Protein AF-A0A8T8TU01-F1 (afdb_monomer)

Radius of gyration: 38.7 Å; Cα contacts (8 Å, |Δi|>4): 73; chains: 1; bounding box: 80×34×112 Å

Solvent-accessible surface area (backbone atoms only — not comparable to full-atom values): 10410 Å² total; per-residue (Å²): 133,84,83,82,56,65,72,58,56,53,60,51,53,65,46,34,77,71,49,79,50,85,72,57,78,91,72,67,59,65,59,62,54,92,85,41,78,38,37,79,49,64,44,92,88,55,59,76,73,49,74,47,49,79,90,76,50,53,74,65,55,52,52,51,49,67,67,26,58,83,73,45,32,44,68,40,45,39,57,71,75,69,73,63,75,74,85,79,88,83,82,93,80,77,97,63,84,77,75,68,53,70,65,56,48,50,52,49,52,48,53,49,50,54,50,53,53,49,52,53,49,51,53,50,54,50,51,50,55,51,52,52,53,51,52,50,52,54,49,52,51,51,53,54,50,51,53,51,51,51,53,52,52,51,52,50,51,52,50,52,52,53,51,52,58,53,53,68,73,78,110

Secondary structure (DSSP, 8-state):
-PPPPHHHHHHHHHHHHHHSS---GGG--SS--TTSSEEEEE-TT-GGGGSS-GGGS-HHHHHHHHHHBTTTEEEEEHHHHTT------------S-----HHHHHHHHHHHHHHHHHHHHHHHHHHHHHHHHHHHHHHHHHHHHHHHHHHHHHHHHHHHHHHHHHHHH--

Mean predicted aligned error: 15.49 Å

pLDDT: mean 79.7, std 18.77, range [33.22, 98.31]

Sequence (171 aa):
MAPIRSSNVERGKWRKDRVGISIEPSQVRLITRTDDPYTWKVLSGKNHLFSKNISDHSIGAYKELCEGISVAFEAVPASIATGTGSIDQGILVSAEPTQVSFSARIDELHGENVNLKRELKQWRDQAAAESELRQQFEQELKELTIANQILHQDLQKSAMVADCFRSDIYN

Structure (mmCIF, N/CA/C/O backbone):
data_AF-A0A8T8TU01-F1
#
_entry.id   AF-A0A8T8TU01-F1
#
loop_
_atom_site.group_PDB
_atom_site.id
_atom_site.type_symbol
_atom_site.label_atom_id
_atom_site.label_alt_id
_atom_site.label_comp_id
_atom_site.label_asym_id
_atom_site.label_entity_id
_atom_site.label_seq_id
_atom_site.pdbx_PDB_ins_code
_atom_site.Cartn_x
_atom_site.Cartn_y
_atom_site.Cartn_z
_atom_site.occupancy
_atom_site.B_iso_or_equiv
_atom_site.auth_seq_id
_atom_site.auth_comp_id
_atom_site.auth_asym_id
_atom_site.auth_atom_id
_atom_site.pdbx_PDB_model_num
ATOM 1 N N . MET A 1 1 ? -37.325 15.976 41.505 1.00 39.72 1 MET A N 1
ATOM 2 C CA . MET A 1 1 ? -36.595 15.378 40.363 1.00 39.72 1 MET A CA 1
ATOM 3 C C . MET A 1 1 ? -35.412 16.278 40.047 1.00 39.72 1 MET A C 1
ATOM 5 O O . MET A 1 1 ? -35.627 17.464 39.842 1.00 39.72 1 MET A O 1
ATOM 9 N N . ALA A 1 2 ? -34.179 15.771 40.124 1.00 45.62 2 ALA A N 1
ATOM 10 C CA . ALA A 1 2 ? -32.984 16.578 39.862 1.00 45.62 2 ALA A CA 1
ATOM 11 C C . ALA A 1 2 ? -32.792 16.776 38.343 1.00 45.62 2 ALA A C 1
ATOM 13 O O . ALA A 1 2 ? -32.985 15.817 37.593 1.00 45.62 2 ALA A O 1
ATOM 14 N N . PRO A 1 3 ? -32.431 17.983 37.871 1.00 54.47 3 PRO A N 1
ATOM 15 C CA . PRO A 1 3 ? -32.262 18.249 36.447 1.00 54.47 3 PRO A CA 1
ATOM 16 C C . PRO A 1 3 ? -31.027 17.522 35.897 1.00 54.47 3 PRO A C 1
ATOM 18 O O . PRO A 1 3 ? -29.939 17.562 36.479 1.00 54.47 3 PRO A O 1
ATOM 21 N N . ILE A 1 4 ? -31.201 16.847 34.761 1.00 58.50 4 ILE A N 1
ATOM 22 C CA . ILE A 1 4 ? -30.132 16.131 34.061 1.00 58.50 4 ILE A CA 1
ATOM 23 C C . ILE A 1 4 ? -29.175 17.166 33.459 1.00 58.50 4 ILE A C 1
ATOM 25 O O . ILE A 1 4 ? -29.581 18.024 32.679 1.00 58.50 4 ILE A O 1
ATOM 29 N N . ARG A 1 5 ? -27.890 17.089 33.822 1.00 67.75 5 ARG A N 1
ATOM 30 C CA . ARG A 1 5 ? -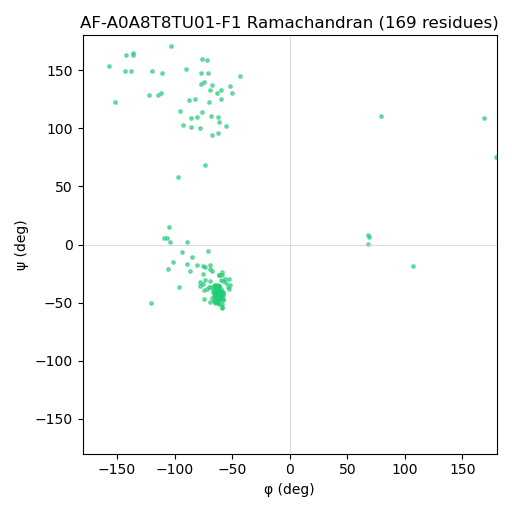26.844 17.970 33.282 1.00 67.75 5 ARG A CA 1
ATOM 31 C C . ARG A 1 5 ? -26.686 17.740 31.775 1.00 67.75 5 ARG A C 1
ATOM 33 O O . ARG A 1 5 ? -26.484 16.605 31.349 1.00 67.75 5 ARG A O 1
ATOM 40 N N . SER A 1 6 ? -26.682 18.811 30.989 1.00 64.00 6 SER A N 1
ATOM 41 C CA . SER A 1 6 ? -26.522 18.814 29.523 1.00 64.00 6 SER A CA 1
ATOM 42 C C . SER A 1 6 ? -25.295 18.028 29.031 1.00 64.00 6 SER A C 1
ATOM 44 O O . SER A 1 6 ? -25.392 17.289 28.057 1.00 64.00 6 SER A O 1
ATOM 46 N N . SER A 1 7 ? -24.185 18.044 29.781 1.00 59.78 7 S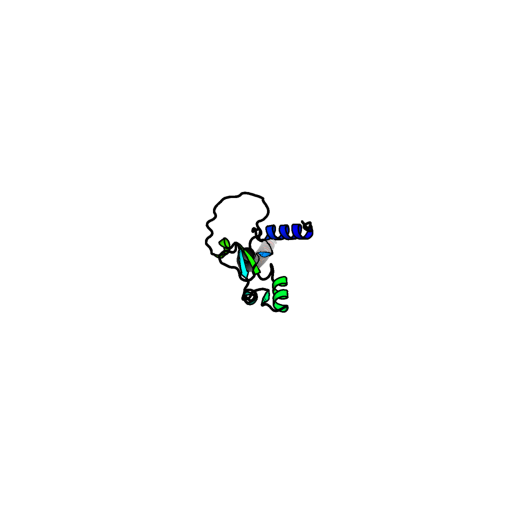ER A N 1
ATOM 47 C CA . SER A 1 7 ? -22.989 17.221 29.505 1.00 59.78 7 SER A CA 1
ATOM 48 C C . SER A 1 7 ? -23.262 15.707 29.458 1.00 59.78 7 SER A C 1
ATOM 50 O O . SER A 1 7 ? -22.588 14.977 28.730 1.00 59.78 7 SER A O 1
ATOM 52 N N . ASN A 1 8 ? -24.234 15.205 30.228 1.00 60.78 8 ASN A N 1
ATOM 53 C CA . ASN A 1 8 ? -24.588 13.782 30.229 1.00 60.78 8 ASN A CA 1
ATOM 54 C C . ASN A 1 8 ? -25.430 13.412 29.003 1.00 60.78 8 ASN A C 1
ATOM 56 O O . ASN A 1 8 ? -25.288 12.307 28.484 1.00 60.78 8 ASN A O 1
ATOM 60 N N . VAL A 1 9 ? -26.257 14.346 28.523 1.00 61.31 9 VAL A N 1
ATOM 61 C CA . VAL A 1 9 ? -27.061 14.188 27.302 1.00 61.31 9 VAL A CA 1
ATOM 62 C C . VAL A 1 9 ? -26.149 14.146 26.080 1.00 61.31 9 VAL A C 1
ATOM 64 O O . VAL A 1 9 ? -26.255 13.236 25.261 1.00 61.31 9 VAL A O 1
ATOM 67 N N . GLU A 1 10 ? -25.183 15.064 26.008 1.00 59.41 10 GLU A N 1
ATOM 68 C CA . GLU A 1 10 ? -24.168 15.061 24.955 1.00 59.41 10 GLU A CA 1
ATOM 69 C C . GLU A 1 10 ? -23.381 13.751 24.971 1.00 59.41 10 GLU A C 1
ATOM 71 O O . GLU A 1 10 ? -23.349 13.052 23.962 1.00 59.41 10 GLU A O 1
ATOM 76 N N . ARG A 1 11 ? -22.848 13.330 26.130 1.00 58.06 11 ARG A N 1
ATOM 77 C CA . ARG A 1 11 ? -22.122 12.051 26.261 1.00 58.06 11 ARG A CA 1
ATOM 78 C C . ARG A 1 11 ? -22.941 10.816 25.885 1.00 58.06 11 ARG A C 1
ATOM 80 O O . ARG A 1 11 ? -22.331 9.791 25.594 1.00 58.06 11 ARG A O 1
ATOM 87 N N . GLY A 1 12 ? -24.270 10.866 25.949 1.00 55.16 12 GLY A N 1
ATOM 88 C CA . GLY A 1 12 ? -25.142 9.799 25.453 1.00 55.16 12 GLY A CA 1
ATOM 89 C C . GLY A 1 12 ? -25.217 9.782 23.925 1.00 55.16 12 GLY A C 1
ATOM 90 O O . GLY A 1 12 ? -25.152 8.714 23.320 1.00 55.16 12 GLY A O 1
ATOM 91 N N . LYS A 1 13 ? -25.262 10.964 23.299 1.00 56.16 13 LYS A N 1
ATOM 92 C CA . LYS A 1 13 ? -25.320 11.129 21.840 1.00 56.16 13 LYS A CA 1
ATOM 93 C C . LYS A 1 13 ? -24.057 10.597 21.146 1.00 56.16 13 LYS A C 1
ATOM 95 O O . LYS A 1 13 ? -24.174 9.735 20.286 1.00 56.16 13 LYS A O 1
ATOM 100 N N . TRP A 1 14 ? -22.862 10.964 21.627 1.00 51.44 14 TRP A N 1
ATOM 101 C CA . TRP A 1 14 ? -21.578 10.480 21.073 1.00 51.44 14 TRP A CA 1
ATOM 102 C C . TRP A 1 14 ? -21.414 8.948 21.097 1.00 51.44 14 TRP A C 1
ATOM 104 O O . TRP A 1 14 ? -20.661 8.395 20.299 1.00 51.44 14 TRP A O 1
ATOM 114 N N . ARG A 1 15 ? -22.081 8.246 22.026 1.00 53.66 15 ARG A N 1
ATOM 115 C CA . ARG A 1 15 ? -22.007 6.775 22.128 1.00 53.66 15 ARG A CA 1
ATOM 116 C C . ARG A 1 15 ? -22.873 6.084 21.082 1.00 53.66 15 ARG A C 1
ATOM 118 O O . ARG A 1 15 ? -22.475 5.042 20.567 1.00 53.66 15 ARG A O 1
ATOM 125 N N . LYS A 1 16 ? -24.033 6.671 20.772 1.00 52.19 16 LYS A N 1
ATOM 126 C CA . LYS A 1 16 ? -24.989 6.134 19.799 1.00 52.19 16 LYS A CA 1
ATOM 127 C C . LYS A 1 16 ? -24.390 6.108 18.392 1.00 52.19 16 LYS A C 1
ATOM 129 O O . LYS A 1 16 ? -24.548 5.115 17.689 1.00 52.19 16 LYS A O 1
ATOM 134 N N . ASP A 1 17 ? -23.628 7.142 18.049 1.00 53.81 17 ASP A N 1
ATOM 135 C CA . ASP A 1 17 ? -23.081 7.327 16.702 1.00 53.81 17 ASP A CA 1
ATOM 136 C C . ASP A 1 17 ? -21.893 6.391 16.387 1.00 53.81 17 ASP A C 1
ATOM 138 O O . ASP A 1 17 ? -21.594 6.163 15.221 1.00 53.81 17 ASP A O 1
ATOM 142 N N . ARG A 1 18 ? -21.230 5.799 17.397 1.00 53.16 18 ARG A N 1
ATOM 143 C CA . ARG A 1 18 ? -20.060 4.913 17.188 1.00 53.16 18 ARG A CA 1
ATOM 144 C C . ARG A 1 18 ? -20.362 3.416 17.165 1.00 53.16 18 ARG A C 1
ATOM 146 O O . ARG A 1 18 ? -19.698 2.688 16.443 1.00 53.16 18 ARG A O 1
ATOM 153 N N . VAL A 1 19 ? -21.302 2.942 17.984 1.00 55.91 19 VAL A N 1
ATOM 154 C CA . VAL A 1 19 ? -21.576 1.493 18.133 1.00 55.91 19 VAL A CA 1
ATOM 155 C C . VAL A 1 19 ? -22.820 1.071 17.341 1.00 55.91 19 VAL A C 1
ATOM 157 O O . VAL A 1 19 ? -23.064 -0.117 17.149 1.00 55.91 19 VAL A O 1
ATOM 160 N N . GLY A 1 20 ? -23.646 2.029 16.901 1.00 62.53 20 GLY A N 1
ATOM 161 C CA . GLY A 1 20 ? -24.951 1.752 16.289 1.00 62.53 20 GLY A CA 1
ATOM 162 C C . GLY A 1 20 ? -25.982 1.178 17.272 1.00 62.53 20 GLY A C 1
ATOM 163 O O . GLY A 1 20 ? -27.122 0.924 16.896 1.00 62.53 20 GLY A O 1
ATOM 164 N N . ILE A 1 21 ? -25.606 1.004 18.546 1.00 66.81 21 ILE A N 1
ATOM 165 C CA . ILE A 1 21 ? -26.447 0.483 19.625 1.00 66.81 21 ILE A CA 1
ATOM 166 C C . ILE A 1 21 ? -26.492 1.522 20.743 1.00 66.81 21 ILE A C 1
ATOM 168 O O . ILE A 1 21 ? -25.465 2.004 21.223 1.00 66.81 21 ILE A O 1
ATOM 172 N N . SER A 1 22 ? -27.703 1.862 21.181 1.00 70.94 22 SER A N 1
ATOM 173 C CA . SER A 1 22 ? -27.917 2.741 22.329 1.00 70.94 22 SER A CA 1
ATOM 174 C C . SER A 1 22 ? -27.882 1.922 23.619 1.00 70.94 22 SER A C 1
ATOM 176 O O . SER A 1 22 ? -28.872 1.282 23.964 1.00 70.94 22 SER A O 1
ATOM 178 N N . ILE A 1 23 ? -26.756 1.953 24.333 1.00 74.00 23 ILE A N 1
ATOM 179 C CA . ILE A 1 23 ? -26.576 1.249 25.612 1.00 74.00 23 ILE A CA 1
ATOM 180 C C . ILE A 1 23 ? -26.460 2.282 26.732 1.00 74.00 23 ILE A C 1
ATOM 182 O O . ILE A 1 23 ? -25.679 3.236 26.643 1.00 74.00 23 ILE A O 1
ATOM 186 N N . GLU A 1 24 ? -27.236 2.101 27.799 1.00 79.31 24 GLU A N 1
ATOM 187 C CA . GLU A 1 24 ? -27.115 2.932 28.993 1.00 79.31 24 GLU A CA 1
ATOM 188 C C . GLU A 1 24 ? -25.766 2.651 29.683 1.00 79.31 24 GLU A C 1
ATOM 190 O O . GLU A 1 24 ? -25.395 1.486 29.824 1.00 79.31 24 GLU A O 1
ATOM 195 N N . PRO A 1 25 ? -25.019 3.665 30.163 1.00 79.25 25 PRO A N 1
ATOM 196 C CA . PRO A 1 25 ? -23.726 3.442 30.814 1.00 79.25 25 PRO A CA 1
ATOM 197 C C . PRO A 1 25 ? -23.751 2.429 31.969 1.00 79.25 25 PRO A C 1
ATOM 199 O O . PRO A 1 25 ? -22.751 1.757 32.194 1.00 79.25 25 PRO A O 1
ATOM 202 N N . SER A 1 26 ? -24.877 2.306 32.679 1.00 80.56 26 SER A N 1
ATOM 203 C CA . SER A 1 26 ? -25.079 1.336 33.766 1.00 80.56 26 SER A CA 1
ATOM 204 C C . SER A 1 26 ? -25.153 -0.120 33.286 1.00 80.56 26 SER A C 1
ATOM 206 O O . SER A 1 26 ? -24.899 -1.035 34.065 1.00 80.56 26 SER A O 1
ATOM 208 N N . GLN A 1 27 ? -25.468 -0.334 32.007 1.00 82.62 27 GLN A N 1
ATOM 209 C CA . GLN A 1 27 ? -25.567 -1.646 31.367 1.00 82.62 27 GLN A CA 1
ATOM 210 C C . GLN A 1 27 ? -24.259 -2.062 30.680 1.00 82.62 27 GLN A C 1
ATOM 212 O O . GLN A 1 27 ? -24.147 -3.187 30.205 1.00 82.62 27 GLN A O 1
ATOM 217 N N . VAL A 1 28 ? -23.254 -1.179 30.626 1.00 84.19 28 VAL A N 1
ATOM 218 C CA . VAL A 1 28 ? -21.951 -1.508 30.039 1.00 84.19 28 VAL A CA 1
ATOM 219 C C . VAL A 1 28 ? -21.158 -2.372 31.017 1.00 84.19 28 VAL A C 1
ATOM 221 O O . VAL A 1 28 ? -20.748 -1.925 32.088 1.00 84.19 28 VAL A O 1
ATOM 224 N N . ARG A 1 29 ? -20.910 -3.617 30.620 1.00 87.81 29 ARG A N 1
ATOM 225 C CA . ARG A 1 29 ? -20.100 -4.602 31.334 1.00 87.81 29 ARG A CA 1
ATOM 226 C C . ARG A 1 29 ? -18.805 -4.877 30.580 1.00 87.81 29 ARG A C 1
ATOM 228 O O . ARG A 1 29 ? -18.754 -4.850 29.350 1.00 87.81 29 ARG A O 1
ATOM 235 N N . LEU A 1 30 ? -17.749 -5.160 31.335 1.00 87.75 30 LEU A N 1
ATOM 236 C CA . LEU A 1 30 ? -16.482 -5.621 30.769 1.00 87.75 30 LEU A CA 1
ATOM 237 C C . LEU A 1 30 ? -16.601 -7.083 30.329 1.00 87.75 30 LEU A C 1
ATOM 239 O O . LEU A 1 30 ? -16.274 -7.423 29.202 1.00 87.75 30 LEU A O 1
ATOM 243 N N . ILE A 1 31 ? -17.161 -7.924 31.199 1.00 89.44 31 ILE A N 1
ATOM 244 C CA . ILE A 1 31 ? -17.530 -9.299 30.869 1.00 89.44 31 ILE A CA 1
ATOM 245 C C . ILE A 1 31 ? -18.985 -9.281 30.409 1.00 89.44 31 ILE A C 1
ATOM 247 O O . ILE A 1 31 ? -19.897 -9.147 31.231 1.00 89.44 31 ILE A O 1
ATOM 251 N N . THR A 1 32 ? -19.184 -9.370 29.098 1.00 87.69 32 THR A N 1
ATOM 252 C CA . THR A 1 32 ? -20.515 -9.430 28.493 1.00 87.69 32 THR A CA 1
ATOM 253 C C . THR A 1 32 ? -21.114 -10.822 28.640 1.00 87.69 32 THR A C 1
ATOM 255 O O . THR A 1 32 ? -20.417 -11.840 28.668 1.00 87.69 32 THR A O 1
ATOM 258 N N . ARG A 1 33 ? -22.431 -10.860 28.765 1.00 86.12 33 ARG A N 1
ATOM 259 C CA . ARG A 1 33 ? -23.248 -12.065 28.822 1.00 86.12 33 ARG A CA 1
ATOM 260 C C . ARG A 1 33 ? -23.944 -12.285 27.482 1.00 86.12 33 ARG A C 1
ATOM 262 O O . ARG A 1 33 ? -23.932 -11.428 26.606 1.00 86.12 33 ARG A O 1
ATOM 269 N N . THR A 1 34 ? -24.566 -13.447 27.320 1.00 79.19 34 THR A N 1
ATOM 270 C CA . THR A 1 34 ? -25.306 -13.802 26.099 1.00 79.19 34 THR A CA 1
ATOM 271 C C . THR A 1 34 ? -26.567 -12.963 25.884 1.00 79.19 34 THR A C 1
ATOM 273 O O . THR A 1 34 ? -27.048 -12.881 24.761 1.00 79.19 34 THR A O 1
ATOM 276 N N . ASP A 1 35 ? -27.117 -12.379 26.951 1.00 83.69 35 ASP A N 1
ATOM 277 C CA . ASP A 1 35 ? -28.272 -11.474 26.938 1.00 83.69 35 ASP A CA 1
ATOM 278 C C . ASP A 1 35 ? -27.898 -10.011 26.656 1.00 83.69 35 ASP A C 1
ATOM 280 O O . ASP A 1 35 ? -28.783 -9.196 26.391 1.00 83.69 35 ASP A O 1
ATOM 284 N N . ASP A 1 36 ? -26.606 -9.666 26.678 1.00 85.25 36 ASP A N 1
ATOM 285 C CA . ASP A 1 36 ? -26.168 -8.304 26.393 1.00 85.25 36 ASP A CA 1
ATOM 286 C C . ASP A 1 36 ? -26.273 -8.007 24.880 1.00 85.25 36 ASP A C 1
ATOM 288 O O . ASP A 1 36 ? -25.910 -8.837 24.041 1.00 85.25 36 ASP A O 1
ATOM 292 N N . PRO A 1 37 ? -26.715 -6.797 24.483 1.00 83.94 37 PRO A N 1
ATOM 293 C CA . PRO A 1 37 ? -26.922 -6.446 23.073 1.00 83.94 37 PRO A CA 1
ATOM 294 C C . PRO A 1 37 ? -25.612 -6.284 22.281 1.00 83.94 37 PRO A C 1
ATOM 296 O O . PRO A 1 37 ? -25.628 -6.067 21.066 1.00 83.94 37 PRO A O 1
ATOM 299 N N . TYR A 1 38 ? -24.467 -6.366 22.955 1.00 86.69 38 TYR A N 1
ATOM 300 C CA . TYR A 1 38 ? -23.144 -6.175 22.384 1.00 86.69 38 TYR A CA 1
ATOM 301 C C . TYR A 1 38 ? -22.141 -7.152 22.999 1.00 86.69 38 TYR A C 1
ATOM 303 O O . TYR A 1 38 ? -22.349 -7.706 24.075 1.00 86.69 38 TYR A O 1
ATOM 311 N N . THR A 1 39 ? -21.012 -7.312 22.324 1.00 88.38 39 THR A N 1
ATOM 312 C CA . THR A 1 39 ? -19.839 -8.007 22.847 1.00 88.38 39 THR A CA 1
ATOM 313 C C . THR A 1 39 ? -18.574 -7.219 22.528 1.00 88.38 39 THR A C 1
ATOM 315 O O . THR A 1 39 ? -18.578 -6.323 21.679 1.00 88.38 39 THR A O 1
ATOM 318 N N . TRP A 1 40 ? -17.482 -7.531 23.217 1.00 87.75 40 TRP A N 1
ATOM 319 C CA . TRP A 1 40 ? -16.192 -6.899 22.972 1.00 87.75 40 TRP A CA 1
ATOM 320 C C . TRP A 1 40 ? -15.428 -7.641 21.888 1.00 87.75 40 TRP A C 1
ATOM 322 O O . TRP A 1 40 ? -15.141 -8.832 22.004 1.00 87.75 40 TRP A O 1
ATOM 332 N N . LYS A 1 41 ? -15.034 -6.909 20.852 1.00 86.25 41 LYS A N 1
ATOM 333 C CA . LYS A 1 41 ? -14.031 -7.358 19.898 1.00 86.25 41 LYS A CA 1
ATOM 334 C C . LYS A 1 41 ? -12.687 -6.790 20.325 1.00 86.25 41 LYS A C 1
ATOM 336 O O . LYS A 1 41 ? -12.498 -5.575 20.338 1.00 86.25 41 LYS A O 1
ATOM 341 N N . VAL A 1 42 ? -11.770 -7.670 20.707 1.00 86.38 42 VAL A N 1
ATOM 342 C CA . VAL A 1 42 ? -10.482 -7.300 21.303 1.00 86.38 42 VAL A CA 1
ATOM 343 C C . VAL A 1 42 ? -9.358 -7.701 20.359 1.00 86.38 42 VAL A C 1
ATOM 345 O O . VAL A 1 42 ? -9.299 -8.841 19.901 1.00 86.38 42 VAL A O 1
ATOM 348 N N . LEU A 1 43 ? -8.459 -6.765 20.058 1.00 80.31 43 LEU A N 1
ATOM 349 C CA . LEU A 1 43 ? -7.243 -7.052 19.307 1.00 80.31 43 LEU A CA 1
ATOM 350 C C . LEU A 1 43 ? -6.271 -7.875 20.167 1.00 80.31 43 LEU A C 1
ATOM 352 O O . LEU A 1 43 ? -6.204 -7.740 21.395 1.00 80.31 43 LEU A O 1
ATOM 356 N N . SER A 1 44 ? -5.497 -8.737 19.508 1.00 73.25 44 SER A N 1
ATOM 357 C CA . SER A 1 44 ? -4.548 -9.649 20.150 1.00 73.25 44 SER A CA 1
ATOM 358 C C . SER A 1 44 ? -3.632 -8.932 21.153 1.00 73.25 44 SER A C 1
ATOM 360 O O . SER A 1 44 ? -3.022 -7.915 20.841 1.00 73.25 44 SER A O 1
ATOM 362 N N . GLY A 1 45 ? -3.525 -9.483 22.368 1.00 80.69 45 GLY A N 1
ATOM 363 C CA . GLY A 1 45 ? -2.645 -8.984 23.438 1.00 80.69 45 GLY A CA 1
ATOM 364 C C . GLY A 1 45 ? -3.357 -8.274 24.596 1.00 80.69 45 GLY A C 1
ATOM 365 O O . GLY A 1 45 ? -2.810 -8.205 25.696 1.00 80.69 45 GLY A O 1
ATOM 366 N N . LYS A 1 46 ? -4.604 -7.824 24.410 1.00 85.50 46 LYS A N 1
ATOM 367 C CA . LYS A 1 46 ? -5.367 -7.090 25.445 1.00 85.50 46 LYS A CA 1
ATOM 368 C C . LYS A 1 46 ? -6.533 -7.883 26.045 1.00 85.50 46 LYS A C 1
ATOM 370 O O . LYS A 1 46 ? -7.251 -7.377 26.899 1.00 85.50 46 LYS A O 1
ATOM 375 N N . ASN A 1 47 ? -6.669 -9.160 25.680 1.00 86.06 47 ASN A N 1
ATOM 376 C CA . ASN A 1 47 ? -7.714 -10.065 26.185 1.00 86.06 47 ASN A CA 1
ATOM 377 C C . ASN A 1 47 ? -7.732 -10.188 27.717 1.00 86.06 47 ASN A C 1
ATOM 379 O O . ASN A 1 47 ? -8.784 -10.385 28.315 1.00 86.06 47 ASN A O 1
ATOM 383 N N . HIS A 1 48 ? -6.572 -10.041 28.363 1.00 88.44 48 HIS A N 1
ATOM 384 C CA . HIS A 1 48 ? -6.453 -10.120 29.818 1.00 88.44 48 HIS A CA 1
ATOM 385 C C . HIS A 1 48 ? -7.277 -9.038 30.543 1.00 88.44 48 HIS A C 1
ATOM 387 O O . HIS A 1 48 ? -7.724 -9.269 31.668 1.00 88.44 48 HIS A O 1
ATOM 393 N N . LEU A 1 49 ? -7.536 -7.897 29.890 1.00 89.31 49 LEU A N 1
ATOM 394 C CA . LEU A 1 49 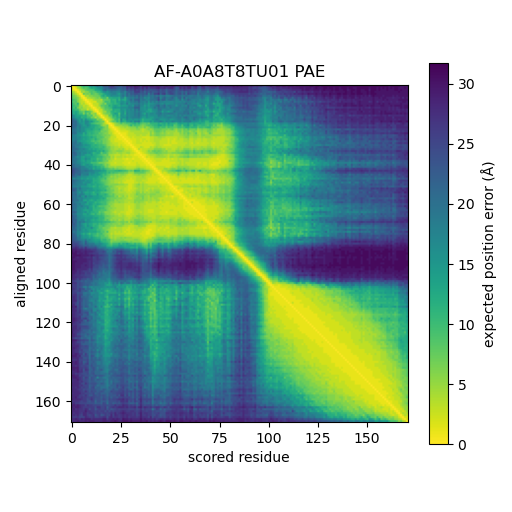? -8.375 -6.821 30.418 1.00 89.31 49 LEU A CA 1
ATOM 395 C C . LEU A 1 49 ? -9.857 -7.199 30.488 1.00 89.31 49 LEU A C 1
ATOM 397 O O . LEU A 1 49 ? -10.591 -6.559 31.217 1.00 89.31 49 LEU A O 1
ATOM 401 N N . PHE A 1 50 ? -10.299 -8.238 29.778 1.00 90.38 50 PHE A N 1
ATOM 402 C CA . PHE A 1 50 ? -11.700 -8.679 29.737 1.00 90.38 50 PHE A CA 1
ATOM 403 C C . PHE A 1 50 ? -11.938 -9.956 30.555 1.00 90.38 50 PHE A C 1
ATOM 405 O O . PHE A 1 50 ? -12.963 -10.614 30.414 1.00 90.38 50 PHE A O 1
ATOM 412 N N . SER A 1 51 ? -10.981 -10.324 31.414 1.00 88.25 51 SER A N 1
ATOM 413 C CA . SER A 1 51 ? -11.056 -11.528 32.253 1.00 88.25 51 SER A CA 1
ATOM 414 C C . SER A 1 51 ? -11.731 -11.301 33.609 1.00 88.25 51 SER A C 1
ATOM 416 O O . SER A 1 51 ? -12.114 -12.266 34.270 1.00 88.25 51 SER A O 1
ATOM 418 N N . LYS A 1 52 ? -11.861 -10.041 34.045 1.00 89.00 52 LYS A N 1
ATOM 419 C CA . LYS A 1 52 ? -12.415 -9.660 35.351 1.00 89.00 52 LYS A CA 1
ATOM 420 C C . LYS A 1 52 ? -13.374 -8.480 35.217 1.00 89.00 52 LYS A C 1
ATOM 422 O O . LYS A 1 52 ? -13.404 -7.796 34.198 1.00 89.00 52 LYS A O 1
ATOM 427 N N . ASN A 1 53 ? -14.173 -8.235 36.253 1.00 87.62 53 ASN A N 1
ATOM 428 C CA . ASN A 1 53 ? -14.992 -7.028 36.318 1.00 87.62 53 ASN A CA 1
ATOM 429 C C . ASN A 1 53 ? -14.133 -5.810 36.674 1.00 87.62 53 ASN A C 1
ATOM 431 O O . ASN A 1 53 ? -13.067 -5.939 37.271 1.00 87.62 53 ASN A O 1
ATOM 435 N N . ILE A 1 54 ? -14.634 -4.609 36.363 1.00 86.25 54 ILE A N 1
ATOM 436 C CA . ILE A 1 54 ? -13.955 -3.337 36.673 1.00 86.25 54 ILE A CA 1
ATOM 437 C C . ILE A 1 54 ? -13.596 -3.226 38.163 1.00 86.25 54 ILE A C 1
ATOM 439 O O . ILE A 1 54 ? -12.527 -2.718 38.488 1.00 86.25 54 ILE A O 1
ATOM 443 N N . SER A 1 55 ? -14.454 -3.725 39.059 1.00 86.31 55 SER A N 1
ATOM 444 C CA . SER A 1 55 ? -14.224 -3.713 40.512 1.00 86.31 55 SER A CA 1
ATOM 445 C C . SER A 1 55 ? -12.990 -4.501 40.949 1.00 86.31 55 SER A C 1
ATOM 447 O O . SER A 1 55 ? -12.407 -4.192 41.983 1.00 86.31 55 SER A O 1
ATOM 449 N N . ASP A 1 56 ? -12.596 -5.503 40.164 1.00 88.94 56 ASP A N 1
ATOM 450 C CA . ASP A 1 56 ? -11.564 -6.477 40.527 1.00 88.94 56 ASP A CA 1
ATOM 451 C C . ASP A 1 56 ? -10.234 -6.187 39.806 1.00 88.94 56 ASP A C 1
ATOM 453 O O . ASP A 1 56 ? -9.261 -6.942 39.924 1.00 88.94 56 ASP A O 1
ATOM 457 N N . HIS A 1 57 ? -10.193 -5.107 39.022 1.00 90.19 57 HIS A N 1
ATOM 458 C CA . HIS A 1 57 ? -9.017 -4.662 38.291 1.00 90.19 57 HIS A CA 1
ATOM 459 C C . HIS A 1 57 ? -8.162 -3.696 39.111 1.00 90.19 57 HIS A C 1
ATOM 461 O O . HIS A 1 57 ? -8.638 -2.934 39.951 1.00 90.19 57 HIS A O 1
ATOM 467 N N . SER A 1 58 ? -6.859 -3.702 38.828 1.00 90.38 58 SER A N 1
ATOM 468 C CA . SER A 1 58 ? -5.951 -2.692 39.361 1.00 90.38 58 SER A CA 1
ATOM 469 C C . SER A 1 58 ? -6.186 -1.341 38.682 1.00 90.38 58 SER A C 1
ATOM 471 O O . SER A 1 58 ? -6.665 -1.259 37.548 1.00 90.38 58 SER A O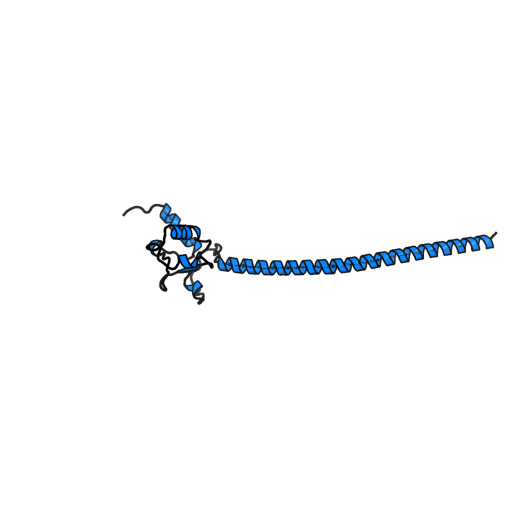 1
ATOM 473 N N . ILE A 1 59 ? -5.755 -0.266 39.345 1.00 90.06 59 ILE A N 1
ATOM 474 C CA . ILE A 1 59 ? -5.784 1.087 38.771 1.00 90.06 59 ILE A CA 1
ATOM 475 C C . ILE A 1 59 ? -5.030 1.162 37.428 1.00 90.06 59 ILE A C 1
ATOM 477 O O . ILE A 1 59 ? -5.436 1.888 36.523 1.00 90.06 59 ILE A O 1
ATOM 481 N N . GLY A 1 60 ? -3.959 0.370 37.274 1.00 89.25 60 GLY A N 1
ATOM 482 C CA . GLY A 1 60 ? -3.187 0.277 36.035 1.00 89.25 60 GLY A CA 1
ATOM 483 C C . GLY A 1 60 ? -4.004 -0.316 34.889 1.00 89.25 60 GLY A C 1
ATOM 484 O O . GLY A 1 60 ? -4.043 0.265 33.809 1.00 89.25 60 GLY A O 1
ATOM 485 N N . ALA A 1 61 ? -4.739 -1.400 35.152 1.00 88.81 61 ALA A N 1
ATOM 486 C CA . ALA A 1 61 ? -5.633 -2.001 34.166 1.00 88.81 61 ALA A CA 1
ATOM 487 C C . ALA A 1 61 ? -6.788 -1.058 33.786 1.00 88.81 61 ALA A C 1
ATOM 489 O O . ALA A 1 61 ? -7.177 -1.003 32.625 1.00 88.81 61 ALA A O 1
ATOM 490 N N . TYR A 1 62 ? -7.303 -0.256 34.725 1.00 88.31 62 TYR A N 1
ATOM 491 C CA . TYR A 1 62 ? -8.310 0.765 34.412 1.00 88.31 62 TYR A CA 1
ATOM 492 C C . TYR A 1 62 ? -7.778 1.848 33.464 1.00 88.31 62 TYR A C 1
ATOM 494 O O . TYR A 1 62 ? -8.476 2.259 32.535 1.00 88.31 62 TYR A O 1
ATOM 502 N N . LYS A 1 63 ? -6.536 2.300 33.671 1.00 88.81 63 LYS A N 1
ATOM 503 C CA . LYS A 1 63 ? -5.887 3.262 32.772 1.00 88.81 63 LYS A CA 1
ATOM 504 C C . LYS A 1 63 ? -5.724 2.671 31.372 1.00 88.81 63 LYS A C 1
ATOM 506 O O . LYS A 1 63 ? -6.090 3.308 30.391 1.00 88.81 63 LYS A O 1
ATOM 511 N N . GLU A 1 64 ? -5.269 1.425 31.305 1.00 90.19 64 GLU A N 1
ATOM 512 C CA . GLU A 1 64 ? -5.107 0.686 30.055 1.00 90.19 64 GLU A CA 1
ATOM 513 C C . GLU A 1 64 ? -6.439 0.460 29.327 1.00 90.19 64 GLU A C 1
ATOM 515 O O . GLU A 1 64 ? -6.496 0.552 28.103 1.00 90.19 64 GLU A O 1
ATOM 520 N N . LEU A 1 65 ? -7.526 0.229 30.069 1.00 89.50 65 LEU A N 1
ATOM 521 C CA . LEU A 1 65 ? -8.874 0.177 29.513 1.00 89.50 65 LEU A CA 1
ATOM 522 C C . LEU A 1 65 ? -9.279 1.532 28.923 1.00 89.50 65 LEU A C 1
ATOM 524 O O . LEU A 1 65 ? -9.724 1.594 27.783 1.00 89.50 65 LEU A O 1
ATOM 528 N N . CYS A 1 66 ? -9.097 2.625 29.664 1.00 86.56 66 CYS A N 1
ATOM 529 C CA . CYS A 1 66 ? -9.434 3.964 29.177 1.00 86.56 66 CYS A CA 1
ATOM 530 C C . CYS A 1 66 ? -8.676 4.326 27.891 1.00 86.56 66 CYS A C 1
ATOM 532 O O . CYS A 1 66 ? -9.268 4.875 26.965 1.00 86.56 66 CYS A O 1
ATOM 534 N N . GLU A 1 67 ? -7.384 4.006 27.836 1.00 87.06 67 GLU A N 1
ATOM 535 C CA . GLU A 1 67 ? -6.523 4.262 26.676 1.00 87.06 67 GLU A CA 1
ATOM 536 C C . GLU A 1 67 ? -6.806 3.304 25.509 1.00 87.06 67 GLU A C 1
ATOM 538 O O . GLU A 1 67 ? -6.632 3.668 24.348 1.00 87.06 67 GLU A O 1
ATOM 543 N N . GLY A 1 68 ? -7.242 2.077 25.804 1.00 83.06 68 GLY A N 1
ATOM 544 C CA . GLY A 1 68 ? -7.487 1.034 24.811 1.00 83.06 68 GLY A CA 1
ATOM 545 C C . GLY A 1 68 ? -8.824 1.147 24.076 1.00 83.06 68 GLY A C 1
ATOM 546 O O . GLY A 1 68 ? -8.967 0.555 23.002 1.00 83.06 68 GLY A O 1
ATOM 547 N N . ILE A 1 69 ? -9.789 1.907 24.602 1.00 81.38 69 ILE A N 1
ATOM 548 C CA . ILE A 1 69 ? -11.095 2.114 23.959 1.00 81.38 69 ILE A CA 1
ATOM 549 C C . ILE A 1 69 ? -10.896 2.744 22.573 1.00 81.38 69 ILE A C 1
ATOM 551 O O . ILE A 1 69 ? -10.329 3.823 22.445 1.00 81.38 69 ILE A O 1
ATOM 555 N N . SER A 1 70 ? -11.441 2.110 21.530 1.00 69.19 70 SER A N 1
ATOM 556 C CA . SER A 1 70 ? -11.317 2.525 20.115 1.00 69.19 70 SER A CA 1
ATOM 557 C C . SER A 1 70 ? -9.922 2.377 19.492 1.00 69.19 70 SER A C 1
ATOM 559 O O . SER A 1 70 ? -9.724 2.818 18.364 1.00 69.19 70 SER A O 1
ATOM 561 N N . VAL A 1 71 ? -8.962 1.775 20.197 1.00 76.88 71 VAL A N 1
ATOM 562 C CA . VAL A 1 71 ? -7.614 1.501 19.665 1.00 76.88 71 VAL A CA 1
ATOM 563 C C . VAL A 1 71 ? -7.319 0.009 19.701 1.00 76.88 71 VAL A C 1
ATOM 565 O O . VAL A 1 71 ? -6.909 -0.574 18.704 1.00 76.88 71 VAL A O 1
ATOM 568 N N . ALA A 1 72 ? -7.532 -0.612 20.858 1.00 83.25 72 ALA A N 1
ATOM 569 C CA . ALA A 1 72 ? -7.225 -2.013 21.108 1.00 83.25 72 ALA A CA 1
ATOM 570 C C . ALA A 1 72 ? -8.467 -2.904 21.158 1.00 83.25 72 ALA A C 1
ATOM 572 O O . ALA A 1 72 ? -8.361 -4.120 21.019 1.00 83.25 72 ALA A O 1
ATOM 573 N N . PHE A 1 73 ? -9.636 -2.324 21.401 1.00 87.31 73 PHE A N 1
ATOM 574 C CA . PHE A 1 73 ? -10.889 -3.054 21.461 1.00 87.31 73 PHE A CA 1
ATOM 575 C C . PHE A 1 73 ? -12.069 -2.131 21.180 1.00 87.31 73 PHE A C 1
ATOM 577 O O . PHE A 1 73 ? -12.027 -0.920 21.426 1.00 87.31 73 PHE A O 1
ATOM 584 N N . GLU A 1 74 ? -13.138 -2.730 20.675 1.00 85.94 74 GLU A N 1
ATOM 585 C CA . GLU A 1 74 ? -14.381 -2.053 20.332 1.00 85.94 74 GLU A CA 1
ATOM 586 C C . GLU A 1 74 ? -15.586 -2.889 20.768 1.00 85.94 74 GLU A C 1
ATOM 588 O O . GLU A 1 74 ? -15.531 -4.119 20.822 1.00 85.94 74 GLU A O 1
ATOM 593 N N . ALA A 1 75 ? -16.679 -2.208 21.101 1.00 85.06 75 ALA A N 1
ATOM 594 C CA . ALA A 1 75 ? -17.961 -2.858 21.316 1.00 85.06 75 ALA A CA 1
ATOM 595 C C . ALA A 1 75 ? -18.619 -3.076 19.952 1.00 85.06 75 ALA A C 1
ATOM 597 O O . ALA A 1 75 ? -18.795 -2.121 19.196 1.00 85.06 75 ALA A O 1
ATOM 598 N N . VAL A 1 76 ? -18.988 -4.318 19.649 1.00 82.75 76 VAL A N 1
ATOM 599 C CA . VAL A 1 76 ? -19.699 -4.690 18.422 1.00 82.75 76 VAL A CA 1
ATOM 600 C C . VAL A 1 76 ? -21.045 -5.326 18.768 1.00 82.75 76 VAL A C 1
ATOM 602 O O . VAL A 1 76 ? -21.158 -5.976 19.811 1.00 82.75 76 VAL A O 1
ATOM 605 N N . PRO A 1 77 ? -22.073 -5.184 17.917 1.00 82.19 77 PRO A N 1
ATOM 606 C CA . PRO A 1 77 ? -23.333 -5.898 18.087 1.00 82.19 77 PRO A CA 1
ATOM 607 C C . PRO A 1 77 ? -23.139 -7.408 18.263 1.00 82.19 77 PRO A C 1
ATOM 609 O O . PRO A 1 77 ? -22.373 -8.034 17.525 1.00 82.19 77 PRO A O 1
ATOM 612 N N . ALA A 1 78 ? -23.864 -8.006 19.213 1.00 79.62 78 ALA A N 1
ATOM 613 C CA . ALA A 1 78 ? -23.768 -9.441 19.503 1.00 79.62 78 ALA A CA 1
ATOM 614 C C . ALA A 1 78 ? -24.122 -10.321 18.281 1.00 79.62 78 ALA A C 1
ATOM 616 O O . ALA A 1 78 ? -23.543 -11.392 18.085 1.00 79.62 78 ALA A O 1
ATOM 617 N N . SER A 1 79 ? -25.009 -9.835 17.406 1.00 71.94 79 SER A N 1
ATOM 618 C CA . SER A 1 79 ? -25.360 -10.480 16.133 1.00 71.94 79 SER A CA 1
ATOM 619 C C . SER A 1 79 ? -24.195 -10.537 15.138 1.00 71.94 79 SER A C 1
ATOM 621 O O . SER A 1 79 ? -24.042 -11.521 14.420 1.00 71.94 79 SER A O 1
ATOM 623 N N . ILE A 1 80 ? -23.334 -9.515 15.119 1.00 66.62 80 ILE A N 1
ATOM 624 C CA . ILE A 1 80 ? -22.177 -9.448 14.214 1.00 66.62 80 ILE A CA 1
ATOM 625 C C . ILE A 1 80 ? -21.064 -10.389 14.693 1.00 66.62 80 ILE A C 1
ATOM 627 O O . ILE A 1 80 ? -20.366 -10.994 13.883 1.00 66.62 80 ILE A O 1
ATOM 631 N N . ALA A 1 81 ? -20.910 -10.558 16.006 1.00 59.84 81 ALA A N 1
ATOM 632 C CA . ALA A 1 81 ? -19.851 -11.384 16.577 1.00 59.84 81 ALA A CA 1
ATOM 633 C C . ALA A 1 81 ? -20.086 -12.900 16.469 1.00 59.84 81 ALA A C 1
ATOM 635 O O . ALA A 1 81 ? -19.122 -13.660 16.458 1.00 59.84 81 ALA A O 1
ATOM 636 N N . THR A 1 82 ? -21.341 -13.352 16.385 1.00 56.00 82 THR A N 1
ATOM 637 C CA . THR A 1 82 ? -21.686 -14.786 16.314 1.00 56.00 82 THR A CA 1
ATOM 638 C C . THR A 1 82 ? -21.743 -15.341 14.887 1.00 56.00 82 THR A C 1
ATOM 640 O O . THR A 1 82 ? -22.046 -16.516 14.704 1.00 56.00 82 THR A O 1
ATOM 643 N N . GLY A 1 83 ? -21.449 -14.532 13.860 1.00 49.06 83 GLY A N 1
ATOM 644 C CA . GLY A 1 83 ? -21.425 -14.981 12.461 1.00 49.06 83 GLY A CA 1
ATOM 645 C C . GLY A 1 83 ? -22.795 -15.363 11.881 1.00 49.06 83 GLY A C 1
ATOM 646 O O . GLY A 1 83 ? -22.866 -15.862 10.762 1.00 49.06 83 GLY A O 1
ATOM 647 N N . THR A 1 84 ? -23.891 -15.108 12.602 1.00 40.75 84 THR A N 1
ATOM 648 C CA . THR A 1 84 ? -25.269 -15.382 12.164 1.00 40.75 84 THR A CA 1
ATOM 649 C C . THR A 1 84 ? -25.908 -14.118 11.585 1.00 40.75 84 THR A C 1
ATOM 651 O O . THR A 1 84 ? -26.919 -13.611 12.059 1.00 40.75 84 THR A O 1
ATOM 654 N N . GLY A 1 85 ? -25.288 -13.560 10.545 1.00 41.78 85 GLY A N 1
ATOM 655 C CA . GLY A 1 85 ? -25.803 -12.390 9.834 1.00 41.78 85 GLY A CA 1
ATOM 656 C C . GLY A 1 85 ? -27.004 -12.723 8.945 1.00 41.78 85 GLY A C 1
ATOM 657 O O . GLY A 1 85 ? -26.887 -12.665 7.726 1.00 41.78 85 GLY A O 1
ATOM 658 N N . SER A 1 86 ? -28.157 -13.061 9.530 1.00 37.62 86 SER A N 1
ATOM 659 C CA . SER A 1 86 ? -29.434 -12.907 8.828 1.00 37.62 86 SER A CA 1
ATOM 660 C C . SER A 1 86 ? -29.800 -11.427 8.884 1.00 37.62 86 SER A C 1
ATOM 662 O O . SER A 1 86 ? -30.231 -10.922 9.919 1.00 37.62 86 SER A O 1
ATOM 664 N N . ILE A 1 87 ? -29.542 -10.717 7.787 1.00 44.66 87 ILE A N 1
ATOM 665 C CA . ILE A 1 87 ? -29.953 -9.327 7.587 1.00 44.66 87 ILE A CA 1
ATOM 666 C C . ILE A 1 87 ? -31.479 -9.324 7.491 1.00 44.66 87 ILE A C 1
ATOM 668 O O . ILE A 1 87 ? -32.020 -9.548 6.411 1.00 44.66 87 ILE A O 1
ATOM 672 N N . ASP A 1 88 ? -32.171 -9.097 8.606 1.00 37.22 88 ASP A N 1
ATOM 673 C CA . ASP A 1 88 ? -33.596 -8.790 8.554 1.00 37.22 88 ASP A CA 1
ATOM 674 C C . ASP A 1 88 ? -33.758 -7.283 8.324 1.00 37.22 88 ASP A C 1
ATOM 676 O O . ASP A 1 88 ? -33.384 -6.436 9.142 1.00 37.22 88 ASP A O 1
ATOM 680 N N . GLN A 1 89 ? -34.205 -6.963 7.114 1.00 45.28 89 GLN A N 1
ATOM 681 C CA . GLN A 1 89 ? -34.423 -5.618 6.607 1.00 45.28 89 GLN A CA 1
ATOM 682 C C . GLN A 1 89 ? -35.599 -4.975 7.338 1.00 45.28 89 GLN A C 1
ATOM 684 O O . GLN A 1 89 ? -36.754 -5.319 7.105 1.00 45.28 89 GLN A O 1
ATOM 689 N N . GLY A 1 90 ? -35.326 -3.972 8.165 1.00 36.91 90 GLY A N 1
ATOM 690 C CA . GLY A 1 90 ? -36.402 -3.188 8.753 1.00 36.91 90 GLY A CA 1
ATOM 691 C C . GLY A 1 90 ? -35.912 -2.107 9.693 1.00 36.91 90 GLY A C 1
ATOM 692 O O . GLY A 1 90 ? -36.015 -2.273 10.898 1.00 36.91 90 GLY A O 1
ATOM 693 N N . ILE A 1 91 ? -35.375 -1.016 9.139 1.00 36.91 91 ILE A N 1
ATOM 694 C CA . ILE A 1 91 ? -35.650 0.386 9.514 1.00 36.91 91 ILE A CA 1
ATOM 695 C C . ILE A 1 91 ? -34.609 1.272 8.819 1.00 36.91 91 ILE A C 1
ATOM 697 O O . ILE A 1 91 ? -33.420 1.286 9.124 1.00 36.91 91 ILE A O 1
ATOM 701 N N . LEU A 1 92 ? -35.114 2.008 7.839 1.00 53.06 92 LEU A N 1
ATOM 702 C CA . LEU A 1 92 ? -34.440 3.009 7.034 1.00 53.06 92 LEU A CA 1
ATOM 703 C C . LEU A 1 92 ? -34.385 4.321 7.822 1.00 53.06 92 LEU A C 1
ATOM 705 O O . LEU A 1 92 ? -35.432 4.940 7.969 1.00 53.06 92 LEU A O 1
ATOM 709 N N . VAL A 1 93 ? -33.209 4.759 8.295 1.00 33.88 93 VAL A N 1
ATOM 710 C CA . VAL A 1 93 ? -32.944 6.168 8.658 1.00 33.88 93 VAL A CA 1
ATOM 711 C C . VAL A 1 93 ? -31.452 6.511 8.500 1.00 33.88 93 VAL A C 1
ATOM 713 O O . VAL A 1 93 ? -30.600 5.958 9.184 1.00 33.88 93 VAL A O 1
ATOM 716 N N . SER A 1 94 ? -31.208 7.529 7.672 1.00 33.22 94 SER A N 1
ATOM 717 C CA . SER A 1 94 ? -30.038 8.417 7.604 1.00 33.22 94 SER A CA 1
ATOM 718 C C . SER A 1 94 ? -28.763 7.923 6.914 1.00 33.22 94 SER A C 1
ATOM 720 O O . SER A 1 94 ? -27.995 7.114 7.422 1.00 33.22 94 SER A O 1
ATOM 722 N N . ALA A 1 95 ? -28.515 8.548 5.763 1.00 36.59 95 ALA A N 1
ATOM 723 C CA . ALA A 1 95 ? -27.230 8.635 5.100 1.00 36.59 95 ALA A CA 1
ATOM 724 C C . ALA A 1 95 ? -26.214 9.377 5.989 1.00 36.59 95 ALA A C 1
ATOM 726 O O . ALA A 1 95 ? -26.156 10.601 5.997 1.00 36.59 95 ALA A O 1
ATOM 727 N N . GLU A 1 96 ? -25.414 8.620 6.725 1.00 35.62 96 GLU A N 1
ATOM 728 C CA . GLU A 1 96 ? -24.080 8.992 7.200 1.00 35.62 96 GLU A CA 1
ATOM 729 C C . GLU A 1 96 ? -23.223 7.720 7.150 1.00 35.62 96 GLU A C 1
ATOM 731 O O . GLU A 1 96 ? -23.777 6.619 7.249 1.00 35.62 96 GLU A O 1
ATOM 736 N N . PRO A 1 97 ? -21.903 7.823 6.911 1.00 38.31 97 PRO A N 1
ATOM 737 C CA . PRO A 1 97 ? -21.079 6.658 6.641 1.00 38.31 97 PRO A CA 1
ATOM 738 C C . PRO A 1 97 ? -21.116 5.762 7.872 1.00 38.31 97 PRO A C 1
ATOM 740 O O . PRO A 1 97 ? -20.573 6.113 8.917 1.00 38.31 97 PRO A O 1
ATOM 743 N N . THR A 1 98 ? -21.785 4.615 7.753 1.00 47.59 98 THR A N 1
ATOM 744 C CA . THR A 1 98 ? -21.738 3.552 8.750 1.00 47.59 98 THR A CA 1
ATOM 745 C C . THR A 1 98 ? -20.264 3.218 8.939 1.00 47.59 98 THR A C 1
ATOM 747 O O . THR A 1 98 ? -19.641 2.630 8.057 1.00 47.59 98 THR A O 1
ATOM 750 N N . GLN A 1 99 ? -19.680 3.720 10.029 1.00 55.25 99 GLN A N 1
ATOM 751 C CA . GLN A 1 99 ? -18.258 3.603 10.311 1.00 55.25 99 GLN A CA 1
ATOM 752 C C . GLN A 1 99 ? -17.948 2.109 10.425 1.00 55.25 99 GLN A C 1
ATOM 754 O O . GLN A 1 99 ? -18.365 1.444 11.371 1.00 55.25 99 GLN A O 1
ATOM 759 N N . VAL A 1 100 ? -17.306 1.566 9.392 1.00 59.41 100 VAL A N 1
ATOM 760 C CA . VAL A 1 100 ? -16.967 0.147 9.287 1.00 59.41 100 VAL A CA 1
ATOM 761 C C . VAL A 1 100 ? -16.073 -0.222 10.482 1.00 59.41 100 VAL A C 1
ATOM 763 O O . VAL A 1 100 ? -15.145 0.526 10.789 1.00 59.41 100 VAL A O 1
ATOM 766 N N . SER A 1 101 ? -16.363 -1.339 11.170 1.00 70.81 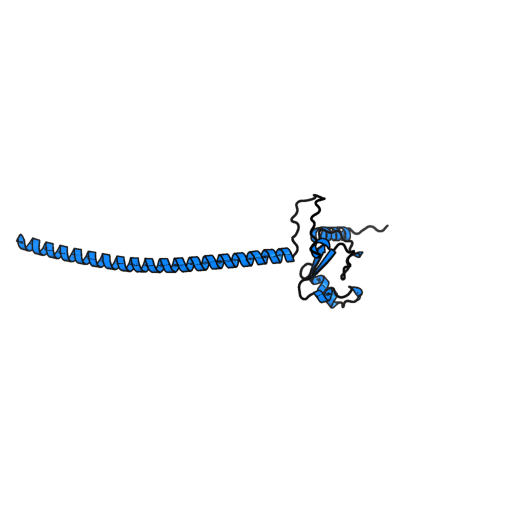101 SER A N 1
ATOM 767 C CA . SER A 1 101 ? -15.583 -1.857 12.320 1.00 70.81 101 SER A CA 1
ATOM 768 C C . SER A 1 101 ? -14.076 -1.777 12.059 1.00 70.81 101 SER A C 1
ATOM 770 O O . SER A 1 101 ? -13.637 -2.017 10.931 1.00 70.81 101 SER A O 1
ATOM 772 N N . PHE A 1 102 ? -13.263 -1.504 13.090 1.00 70.19 102 PHE A N 1
ATOM 773 C CA . PHE A 1 102 ? -11.807 -1.382 12.918 1.00 70.19 102 PHE A CA 1
ATOM 774 C C . PHE A 1 102 ? -11.201 -2.600 12.225 1.00 70.19 102 PHE A C 1
ATOM 776 O O . PHE A 1 102 ? -10.333 -2.442 11.374 1.00 70.19 102 PHE A O 1
ATOM 783 N N . SER A 1 103 ? -11.677 -3.810 12.528 1.00 75.38 103 SER A N 1
ATOM 784 C CA . SER A 1 103 ? -11.198 -5.000 11.819 1.00 75.38 103 SER A CA 1
ATOM 785 C C . SER A 1 103 ? -11.582 -5.005 10.348 1.00 75.38 103 SER A C 1
ATOM 787 O O . SER A 1 103 ? -10.745 -5.341 9.529 1.00 75.38 103 SER A O 1
ATOM 789 N N . ALA A 1 104 ? -12.803 -4.597 10.004 1.00 75.69 104 ALA A N 1
ATOM 790 C CA . ALA A 1 104 ? -13.213 -4.523 8.607 1.00 75.69 104 ALA A CA 1
ATOM 791 C C . ALA A 1 104 ? -12.364 -3.500 7.838 1.00 75.69 104 ALA A C 1
ATOM 793 O O . ALA A 1 104 ? -11.946 -3.771 6.716 1.00 75.69 104 ALA A O 1
ATOM 794 N N . ARG A 1 105 ? -12.020 -2.369 8.471 1.00 83.19 105 ARG A N 1
ATOM 795 C CA . ARG A 1 105 ? -11.095 -1.390 7.889 1.00 83.19 105 ARG A CA 1
ATOM 796 C C . ARG A 1 105 ? -9.659 -1.915 7.797 1.00 83.19 105 ARG A C 1
ATOM 798 O O . ARG A 1 105 ? -8.967 -1.606 6.834 1.00 83.19 105 ARG A O 1
ATOM 805 N N . ILE A 1 106 ? -9.196 -2.692 8.777 1.00 84.69 106 ILE A N 1
ATOM 806 C CA . ILE A 1 106 ? -7.880 -3.350 8.739 1.00 84.69 106 ILE A CA 1
ATOM 807 C C . ILE A 1 106 ? -7.827 -4.366 7.593 1.00 84.69 106 ILE A C 1
ATOM 809 O O . ILE A 1 106 ? -6.853 -4.364 6.845 1.00 84.69 106 ILE A O 1
ATOM 813 N N . ASP A 1 107 ? -8.861 -5.189 7.430 1.00 86.69 107 ASP A N 1
ATOM 814 C CA . ASP A 1 107 ? -8.944 -6.201 6.374 1.00 86.69 107 ASP A CA 1
ATOM 815 C C . ASP A 1 107 ? -8.997 -5.549 4.985 1.00 86.69 107 ASP A C 1
ATOM 817 O O . ASP A 1 107 ? -8.279 -5.966 4.074 1.00 86.69 107 ASP A O 1
ATOM 821 N N . GLU A 1 108 ? -9.780 -4.476 4.840 1.00 91.06 108 GLU A N 1
ATOM 822 C CA . GLU A 1 108 ? -9.844 -3.649 3.632 1.00 91.06 108 GLU A CA 1
ATOM 823 C C . GLU A 1 108 ? -8.470 -3.058 3.291 1.00 91.06 108 GLU A C 1
ATOM 825 O O . GLU A 1 108 ? -7.941 -3.305 2.207 1.00 91.06 108 GLU A O 1
ATOM 830 N N . LEU A 1 109 ? -7.843 -2.351 4.239 1.00 93.75 109 LEU A N 1
ATOM 831 C CA . LEU A 1 109 ? -6.520 -1.751 4.046 1.00 93.75 109 LEU A CA 1
ATOM 832 C C . LEU A 1 109 ? -5.447 -2.804 3.759 1.00 93.75 109 LEU A C 1
ATOM 834 O O . LEU A 1 109 ? -4.528 -2.561 2.979 1.00 93.75 109 LEU A O 1
ATOM 838 N N . HIS A 1 110 ? -5.541 -3.981 4.374 1.00 93.69 110 HIS A N 1
ATOM 839 C CA . HIS A 1 110 ? -4.641 -5.088 4.087 1.00 93.69 110 HIS A CA 1
ATOM 840 C C . HIS A 1 110 ? -4.838 -5.599 2.653 1.00 93.69 110 HIS A C 1
ATOM 842 O O . HIS A 1 110 ? -3.856 -5.805 1.936 1.00 93.69 110 HIS A O 1
ATOM 848 N N . GLY A 1 111 ? -6.089 -5.745 2.207 1.00 94.69 111 GLY A N 1
ATOM 849 C CA . GLY A 1 111 ? -6.436 -6.090 0.829 1.00 94.69 111 GLY A CA 1
ATOM 850 C C . GLY A 1 111 ? -5.891 -5.079 -0.181 1.00 94.69 111 GLY A C 1
ATOM 851 O O . GLY A 1 111 ? -5.226 -5.468 -1.145 1.00 94.69 111 GLY A O 1
ATOM 852 N N . GLU A 1 112 ? -6.082 -3.786 0.079 1.00 95.88 112 GLU A N 1
ATOM 853 C CA . GLU A 1 112 ? -5.519 -2.701 -0.731 1.00 95.88 112 GLU A CA 1
ATOM 854 C C . GLU A 1 112 ? -3.989 -2.759 -0.768 1.00 95.88 112 GLU A C 1
ATOM 856 O O . GLU A 1 112 ? -3.389 -2.658 -1.835 1.00 95.88 112 GLU A O 1
ATOM 861 N N . ASN A 1 113 ? -3.335 -2.990 0.373 1.00 97.06 113 ASN A N 1
ATOM 862 C CA . ASN A 1 113 ? -1.877 -3.079 0.448 1.00 97.06 113 ASN A CA 1
ATOM 863 C C . ASN A 1 113 ? -1.334 -4.253 -0.380 1.00 97.06 113 ASN A C 1
ATOM 865 O O . ASN A 1 113 ? -0.333 -4.111 -1.085 1.00 97.06 113 ASN A O 1
ATOM 869 N N . VAL A 1 114 ? -2.005 -5.408 -0.327 1.00 97.44 114 VAL A N 1
ATOM 870 C CA . VAL A 1 114 ? -1.679 -6.572 -1.162 1.00 97.44 114 VAL A CA 1
ATOM 871 C C . VAL A 1 114 ? -1.875 -6.247 -2.643 1.00 97.44 114 VAL A C 1
ATOM 873 O O . VAL A 1 114 ? -1.022 -6.607 -3.457 1.00 97.44 114 VAL A O 1
ATOM 876 N N . ASN A 1 115 ? -2.955 -5.548 -2.998 1.00 97.56 115 ASN A N 1
ATOM 877 C CA . ASN A 1 115 ? -3.221 -5.160 -4.379 1.00 97.56 115 ASN A CA 1
ATOM 878 C C . ASN A 1 115 ? -2.163 -4.182 -4.914 1.00 97.56 115 ASN A C 1
ATOM 880 O O . ASN A 1 115 ? -1.531 -4.459 -5.931 1.00 97.56 115 ASN A O 1
ATOM 884 N N . LEU A 1 116 ? -1.879 -3.108 -4.174 1.00 97.88 116 LEU A N 1
ATOM 885 C CA . LEU A 1 116 ? -0.860 -2.117 -4.530 1.00 97.88 116 LEU A CA 1
ATOM 886 C C . LEU A 1 116 ? 0.531 -2.743 -4.661 1.00 97.88 116 LEU A C 1
ATOM 888 O O . LEU A 1 116 ? 1.276 -2.429 -5.587 1.00 97.88 116 LEU A O 1
ATOM 892 N N . LYS A 1 117 ? 0.894 -3.676 -3.772 1.00 97.38 117 LYS A N 1
ATOM 893 C CA . LYS A 1 117 ? 2.156 -4.424 -3.887 1.00 97.38 117 LYS A CA 1
ATOM 894 C C . LYS A 1 117 ? 2.221 -5.257 -5.165 1.00 97.38 117 LYS A C 1
ATOM 896 O O . LYS A 1 117 ? 3.291 -5.343 -5.770 1.00 97.38 117 LYS A O 1
ATOM 901 N N . ARG A 1 118 ? 1.104 -5.864 -5.576 1.00 98.12 118 ARG A N 1
ATOM 902 C CA . ARG A 1 118 ? 1.017 -6.629 -6.826 1.00 98.12 118 ARG A CA 1
ATOM 903 C C . ARG A 1 118 ? 1.208 -5.719 -8.036 1.00 98.12 118 ARG A C 1
ATOM 905 O O . ARG A 1 118 ? 2.041 -6.027 -8.882 1.00 98.12 118 ARG A O 1
ATOM 912 N N . GLU A 1 119 ? 0.500 -4.595 -8.078 1.00 98.19 119 GLU A N 1
ATOM 913 C CA . GLU A 1 119 ? 0.613 -3.608 -9.157 1.00 98.19 119 GLU A CA 1
ATOM 914 C C . GLU A 1 119 ? 2.034 -3.043 -9.253 1.00 98.19 119 GLU A C 1
ATOM 916 O O . GLU A 1 119 ? 2.619 -3.023 -10.331 1.00 98.19 119 GLU A O 1
ATOM 921 N N . LEU A 1 120 ? 2.650 -2.670 -8.127 1.00 98.25 120 LEU A N 1
ATOM 922 C CA . LEU A 1 120 ? 4.040 -2.200 -8.104 1.00 98.25 120 LEU A CA 1
ATOM 923 C C . LEU A 1 120 ? 5.026 -3.238 -8.636 1.00 98.25 120 LEU A C 1
ATOM 925 O O . LEU A 1 120 ? 6.008 -2.880 -9.288 1.00 98.25 120 LEU A O 1
ATOM 929 N N . LYS A 1 121 ? 4.803 -4.521 -8.337 1.00 98.00 121 LYS A N 1
ATOM 930 C CA . LYS A 1 121 ? 5.628 -5.595 -8.890 1.00 98.00 121 LYS A CA 1
ATOM 931 C C . LYS A 1 121 ? 5.450 -5.674 -10.406 1.00 98.00 121 LYS A C 1
ATOM 933 O O . LYS A 1 121 ? 6.445 -5.649 -11.115 1.00 98.00 121 LYS A O 1
ATOM 938 N N . GLN A 1 122 ? 4.208 -5.680 -10.885 1.00 98.25 122 GLN A N 1
ATOM 939 C CA . GLN A 1 122 ? 3.907 -5.722 -12.315 1.00 98.25 122 GLN A CA 1
ATOM 940 C C . GLN A 1 122 ? 4.538 -4.547 -13.072 1.00 98.25 122 GLN A C 1
ATOM 942 O O . GLN A 1 122 ? 5.184 -4.759 -14.093 1.00 98.25 122 GLN A O 1
ATOM 947 N N . TRP A 1 123 ? 4.410 -3.322 -12.558 1.00 98.12 123 TRP A N 1
ATOM 948 C CA . TRP A 1 123 ? 5.018 -2.143 -13.179 1.00 98.12 123 TRP A CA 1
ATOM 949 C C . TRP A 1 123 ? 6.543 -2.200 -13.185 1.00 98.12 123 TRP A C 1
ATOM 951 O O . TRP A 1 123 ? 7.163 -1.806 -14.170 1.00 98.12 123 TRP A O 1
ATOM 961 N N . ARG A 1 124 ? 7.159 -2.715 -12.114 1.00 98.25 124 ARG A N 1
ATOM 962 C CA . ARG A 1 124 ? 8.613 -2.912 -12.064 1.00 98.25 124 ARG A CA 1
ATOM 963 C C . ARG A 1 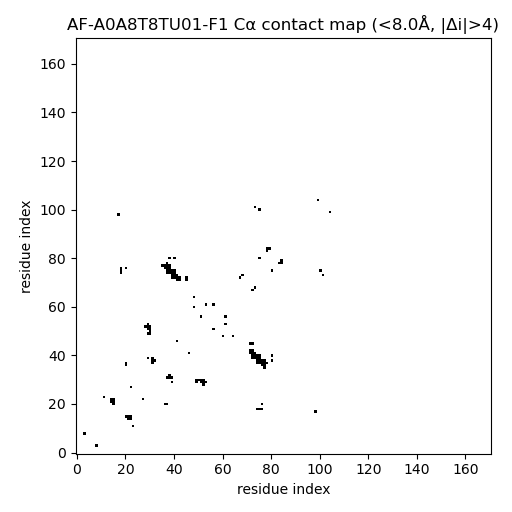124 ? 9.069 -3.932 -13.108 1.00 98.25 124 ARG A C 1
ATOM 965 O O . ARG A 1 124 ? 10.032 -3.660 -13.818 1.00 98.25 124 ARG A O 1
ATOM 972 N N . ASP A 1 125 ? 8.381 -5.066 -13.203 1.00 98.00 125 ASP A N 1
ATOM 973 C CA . ASP A 1 125 ? 8.712 -6.132 -14.152 1.00 98.00 125 ASP A CA 1
ATOM 974 C C . ASP A 1 125 ? 8.534 -5.636 -15.600 1.00 98.00 125 ASP A C 1
ATOM 976 O O . ASP A 1 125 ? 9.408 -5.842 -16.441 1.00 98.00 125 ASP A O 1
ATOM 980 N N . GLN A 1 126 ? 7.459 -4.886 -15.870 1.00 98.31 126 GLN A N 1
ATOM 981 C CA . GLN A 1 126 ? 7.208 -4.266 -17.172 1.00 98.31 126 GLN A CA 1
ATOM 982 C C . GLN A 1 126 ? 8.301 -3.261 -17.551 1.00 98.31 126 GLN A C 1
ATOM 984 O O . GLN A 1 126 ? 8.820 -3.304 -18.664 1.00 98.31 126 GLN A O 1
ATOM 989 N N . ALA A 1 127 ? 8.672 -2.371 -16.627 1.00 98.06 127 ALA A N 1
ATOM 990 C CA . ALA A 1 127 ? 9.717 -1.381 -16.867 1.00 98.06 127 ALA A CA 1
ATOM 991 C C . ALA A 1 127 ? 11.087 -2.036 -17.100 1.00 98.06 127 ALA A C 1
ATOM 993 O O . ALA A 1 127 ? 11.860 -1.560 -17.929 1.00 98.06 127 ALA A O 1
ATOM 994 N N . ALA A 1 128 ? 11.386 -3.136 -16.402 1.00 98.06 128 ALA A N 1
ATOM 995 C CA . ALA A 1 128 ? 12.617 -3.892 -16.608 1.00 98.06 128 ALA A CA 1
ATOM 996 C C . ALA A 1 128 ? 12.661 -4.531 -18.005 1.00 98.06 128 ALA A C 1
ATOM 998 O O . ALA A 1 128 ? 13.641 -4.339 -18.723 1.00 98.06 128 ALA A O 1
ATOM 999 N N . ALA A 1 129 ? 11.587 -5.212 -18.416 1.00 97.88 129 ALA A N 1
ATOM 1000 C CA . ALA A 1 129 ? 11.489 -5.823 -19.742 1.00 97.88 129 ALA A CA 1
ATOM 1001 C C . ALA A 1 129 ? 11.574 -4.779 -20.868 1.00 97.88 129 ALA A C 1
ATOM 1003 O O . ALA A 1 129 ? 12.269 -4.977 -21.863 1.00 97.88 129 ALA A O 1
ATOM 1004 N N . GLU A 1 130 ? 10.904 -3.636 -20.699 1.00 98.06 130 GLU A N 1
ATOM 1005 C CA . GLU A 1 130 ? 10.981 -2.540 -21.662 1.00 98.06 130 GLU A CA 1
ATOM 1006 C C . GLU A 1 130 ? 12.390 -1.940 -21.726 1.00 98.06 130 GLU A C 1
ATOM 1008 O O . GLU A 1 130 ? 12.887 -1.649 -22.813 1.00 98.06 130 GLU A O 1
ATOM 1013 N N . SER A 1 131 ? 13.058 -1.774 -20.581 1.00 97.69 131 SER A N 1
ATOM 1014 C CA . SER A 1 131 ? 14.433 -1.277 -20.541 1.00 97.69 131 SER A CA 1
ATOM 1015 C C . SER A 1 131 ? 15.403 -2.221 -21.251 1.00 97.69 131 SER A C 1
ATOM 1017 O O . SER A 1 131 ? 16.289 -1.744 -21.956 1.00 97.69 131 SER A O 1
ATOM 1019 N N . GLU A 1 132 ? 15.255 -3.533 -21.075 1.00 98.12 132 GLU A N 1
ATOM 1020 C CA . GLU A 1 132 ? 16.095 -4.531 -21.744 1.00 98.12 132 GLU A CA 1
ATOM 1021 C C . GLU A 1 132 ? 15.888 -4.499 -23.262 1.00 98.12 132 GLU A C 1
ATOM 1023 O O . GLU A 1 132 ? 16.851 -4.406 -24.023 1.00 98.12 132 GLU A O 1
ATOM 1028 N N . LEU A 1 133 ? 14.631 -4.470 -23.709 1.00 98.12 133 LEU A N 1
ATOM 1029 C CA . LEU A 1 133 ? 14.306 -4.399 -25.131 1.00 98.12 133 LEU A CA 1
ATOM 1030 C C . LEU A 1 133 ? 14.810 -3.095 -25.772 1.00 98.12 133 LEU A C 1
ATOM 1032 O O . LEU A 1 133 ? 15.357 -3.109 -26.874 1.00 98.12 133 LEU A O 1
ATOM 1036 N N . ARG A 1 134 ? 14.676 -1.961 -25.071 1.00 98.06 134 ARG A N 1
ATOM 1037 C CA . ARG A 1 134 ? 15.225 -0.674 -25.525 1.00 98.06 134 ARG A CA 1
ATOM 1038 C C . ARG A 1 134 ? 16.742 -0.737 -25.684 1.00 98.06 134 ARG A C 1
ATOM 1040 O O . ARG A 1 134 ? 17.250 -0.270 -26.696 1.00 98.06 134 ARG A O 1
ATOM 1047 N N . GLN A 1 135 ? 17.456 -1.343 -24.736 1.00 98.12 135 GLN A N 1
ATOM 1048 C CA . GLN A 1 135 ? 18.912 -1.499 -24.825 1.00 98.12 135 GLN A CA 1
ATOM 1049 C C . GLN A 1 135 ? 19.334 -2.354 -26.025 1.00 98.12 135 GLN A C 1
ATOM 1051 O O . GLN A 1 135 ? 20.293 -1.997 -26.709 1.00 98.12 135 GLN A O 1
ATOM 1056 N N . GLN A 1 136 ? 18.605 -3.436 -26.312 1.00 98.00 136 GLN A N 1
ATOM 1057 C CA . GLN A 1 136 ? 18.862 -4.284 -27.482 1.00 98.00 136 GLN A CA 1
ATOM 1058 C C . GLN A 1 136 ? 18.700 -3.494 -28.785 1.00 98.00 136 GLN A C 1
ATOM 1060 O O . GLN A 1 136 ? 19.626 -3.442 -29.594 1.00 98.00 136 GLN A O 1
ATOM 1065 N N . PHE A 1 137 ? 17.578 -2.789 -28.953 1.00 97.88 137 PHE A N 1
ATOM 1066 C CA . PHE A 1 137 ? 17.361 -1.972 -30.148 1.00 97.88 137 PHE A CA 1
ATOM 1067 C C . PHE A 1 137 ? 18.357 -0.815 -30.271 1.00 97.88 137 PHE A C 1
ATOM 1069 O O . PHE A 1 137 ? 18.812 -0.508 -31.370 1.00 97.88 137 PHE A O 1
ATOM 1076 N N . GLU A 1 138 ? 18.741 -0.171 -29.167 1.00 97.94 138 GLU A N 1
ATOM 1077 C CA . GLU A 1 138 ? 19.785 0.858 -29.187 1.00 97.94 138 GLU A CA 1
ATOM 1078 C C . GLU A 1 138 ? 21.139 0.303 -29.642 1.00 97.94 138 GLU A C 1
ATOM 1080 O O . GLU A 1 138 ? 21.903 1.014 -30.302 1.00 97.94 138 GLU A O 1
ATOM 1085 N N . GLN A 1 139 ? 21.455 -0.946 -29.298 1.00 98.19 139 GLN A N 1
ATOM 1086 C CA . GLN A 1 139 ? 22.665 -1.608 -29.766 1.00 98.19 139 GLN A CA 1
ATOM 1087 C C . GLN A 1 139 ? 22.589 -1.915 -31.267 1.00 98.19 139 GLN A C 1
ATOM 1089 O O . GLN A 1 139 ? 23.494 -1.523 -32.004 1.00 98.19 139 GLN A O 1
ATOM 1094 N N . GLU A 1 140 ? 21.494 -2.515 -31.735 1.00 97.88 140 GLU A N 1
ATOM 1095 C CA . GLU A 1 140 ? 21.281 -2.794 -33.162 1.00 97.88 140 GLU A CA 1
ATOM 1096 C C . GLU A 1 140 ? 21.333 -1.514 -34.009 1.00 97.88 140 GLU A C 1
ATOM 1098 O O . GLU A 1 140 ? 21.969 -1.474 -35.064 1.00 97.88 140 GLU A O 1
ATOM 1103 N N . LEU A 1 141 ? 20.725 -0.425 -33.527 1.00 97.94 141 LEU A N 1
ATOM 1104 C CA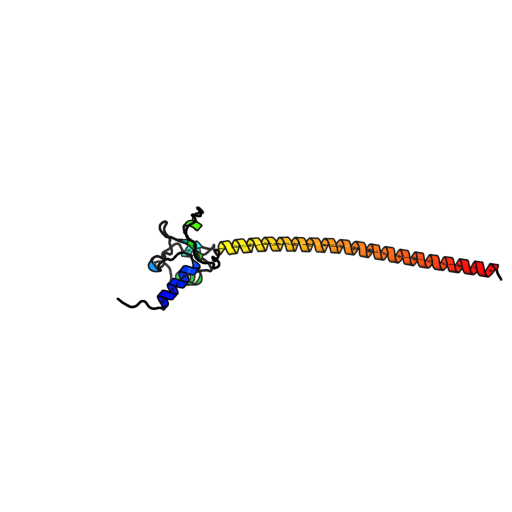 . LEU A 1 141 ? 20.771 0.873 -34.199 1.00 97.94 141 LEU A CA 1
ATOM 1105 C C . LEU A 1 141 ? 22.198 1.411 -34.312 1.00 97.94 141 LEU A C 1
ATOM 1107 O O . LEU A 1 141 ? 22.562 1.951 -35.360 1.00 97.94 141 LEU A O 1
ATOM 1111 N N . LYS A 1 142 ? 23.021 1.269 -33.267 1.00 98.12 142 LYS A N 1
ATOM 1112 C CA . LYS A 1 142 ? 24.433 1.679 -33.313 1.00 98.12 142 LYS A CA 1
ATOM 1113 C C . LYS A 1 142 ? 25.205 0.863 -34.344 1.00 98.12 142 LYS A C 1
ATOM 1115 O O . LYS A 1 142 ? 25.923 1.448 -35.154 1.00 98.12 142 LYS A O 1
ATOM 1120 N N . GLU A 1 143 ? 25.024 -0.454 -34.352 1.00 98.06 143 GLU A N 1
ATOM 1121 C CA . GLU A 1 143 ? 25.673 -1.354 -35.310 1.00 98.06 143 GLU A CA 1
ATOM 1122 C C . GLU A 1 143 ? 25.284 -1.010 -36.755 1.00 98.06 143 GLU A C 1
ATOM 1124 O O . GLU A 1 143 ? 26.153 -0.823 -37.612 1.00 98.06 143 GLU A O 1
ATOM 1129 N N . LEU A 1 144 ? 23.989 -0.813 -37.015 1.00 97.62 144 LEU A N 1
ATOM 1130 C CA . LEU A 1 144 ? 23.483 -0.447 -38.336 1.00 97.62 144 LEU A CA 1
ATOM 1131 C C . LEU A 1 144 ? 23.958 0.943 -38.783 1.00 97.62 144 LEU A C 1
ATOM 1133 O O . LEU A 1 144 ? 24.236 1.158 -39.966 1.00 97.62 144 LEU A O 1
ATOM 1137 N N . THR A 1 145 ? 24.069 1.890 -37.850 1.00 98.19 145 THR A N 1
ATOM 1138 C CA . THR A 1 145 ? 24.584 3.238 -38.130 1.00 98.19 145 THR A CA 1
ATOM 1139 C C . THR A 1 145 ? 26.049 3.178 -38.557 1.00 98.19 145 THR A C 1
ATOM 1141 O O . THR A 1 145 ? 26.417 3.777 -39.568 1.00 98.19 145 THR A O 1
ATOM 1144 N N . ILE A 1 146 ? 26.875 2.410 -37.839 1.00 98.12 146 ILE A N 1
ATOM 1145 C CA . ILE A 1 146 ? 28.290 2.213 -38.177 1.00 98.12 146 ILE A CA 1
ATOM 1146 C C . ILE A 1 146 ? 28.424 1.549 -39.552 1.00 98.12 146 ILE A C 1
ATOM 1148 O O . ILE A 1 146 ? 29.181 2.033 -40.394 1.00 98.12 146 ILE A O 1
ATOM 1152 N N . ALA A 1 147 ? 27.664 0.482 -39.814 1.00 97.69 147 ALA A N 1
ATOM 1153 C CA . ALA A 1 147 ? 27.699 -0.218 -41.097 1.00 97.69 147 ALA A CA 1
ATOM 1154 C C . ALA A 1 147 ? 27.323 0.700 -42.272 1.00 97.69 147 ALA A C 1
ATOM 1156 O O . ALA A 1 147 ? 28.026 0.735 -43.283 1.00 97.69 147 ALA A O 1
ATOM 1157 N N . ASN A 1 148 ? 26.259 1.497 -42.125 1.00 97.12 148 ASN A N 1
ATOM 1158 C CA . ASN A 1 148 ? 25.870 2.482 -43.136 1.00 97.12 148 ASN A CA 1
ATOM 1159 C C . ASN A 1 148 ? 26.957 3.534 -43.363 1.00 97.12 148 ASN A C 1
ATOM 1161 O O . ASN A 1 148 ? 27.226 3.902 -44.505 1.00 97.12 148 ASN A O 1
ATOM 1165 N N . GLN A 1 149 ? 27.604 4.005 -42.297 1.00 97.94 149 GLN A N 1
ATOM 1166 C CA . GLN A 1 149 ? 28.670 4.991 -42.417 1.00 97.94 149 GLN A CA 1
ATOM 1167 C C . GLN A 1 149 ? 29.881 4.433 -43.178 1.00 97.94 149 GLN A C 1
ATOM 1169 O O . GLN A 1 14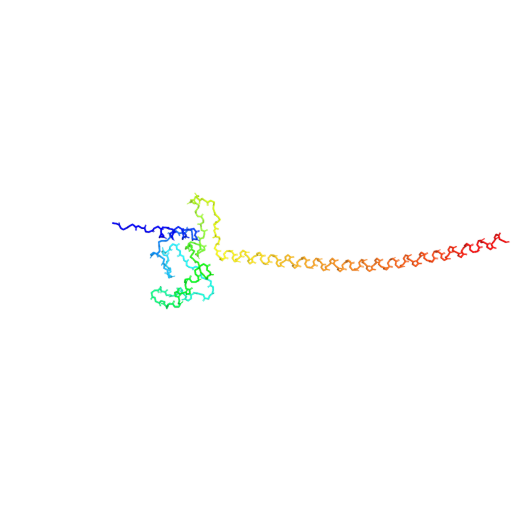9 ? 30.422 5.126 -44.040 1.00 97.94 149 GLN A O 1
ATOM 1174 N N . ILE A 1 150 ? 30.267 3.181 -42.916 1.00 97.50 150 ILE A N 1
ATOM 1175 C CA . ILE A 1 150 ? 31.343 2.490 -43.644 1.00 97.50 150 ILE A CA 1
ATOM 1176 C C . ILE A 1 150 ? 30.981 2.345 -45.125 1.00 97.50 150 ILE A C 1
ATOM 1178 O O . ILE A 1 150 ? 31.755 2.753 -45.990 1.00 97.50 150 ILE A O 1
ATOM 1182 N N . LEU A 1 151 ? 29.782 1.838 -45.425 1.00 97.31 151 LEU A N 1
ATOM 1183 C CA . LEU A 1 151 ? 29.310 1.687 -46.804 1.00 97.31 151 LEU A CA 1
ATOM 1184 C C . LEU A 1 151 ? 29.304 3.022 -47.552 1.00 97.31 151 LEU A C 1
ATOM 1186 O O . LEU A 1 151 ? 29.704 3.086 -48.714 1.00 97.31 151 LEU A O 1
ATOM 1190 N N . HIS A 1 152 ? 28.888 4.101 -46.888 1.00 97.50 152 HIS A N 1
ATOM 1191 C CA . HIS A 1 152 ? 28.871 5.419 -47.504 1.00 97.50 152 HIS A CA 1
ATOM 1192 C C . HIS A 1 152 ? 30.285 5.929 -47.814 1.00 97.50 152 HIS A C 1
ATOM 1194 O O . HIS A 1 152 ? 30.519 6.453 -48.904 1.00 97.50 152 HIS A O 1
ATOM 1200 N N . GLN A 1 153 ? 31.241 5.716 -46.902 1.00 97.00 153 GLN A N 1
ATOM 1201 C CA . GLN A 1 153 ? 32.650 6.040 -47.137 1.00 97.00 153 GLN A CA 1
ATOM 1202 C C . GLN A 1 153 ? 33.234 5.243 -48.307 1.00 97.00 153 GLN A C 1
ATOM 1204 O O . GLN A 1 153 ? 33.974 5.799 -49.117 1.00 97.00 153 GLN A O 1
ATOM 1209 N N . ASP A 1 154 ? 32.911 3.958 -48.421 1.00 96.62 154 ASP A N 1
ATOM 1210 C CA . ASP A 1 154 ? 33.443 3.111 -49.489 1.00 96.62 154 ASP A CA 1
ATOM 1211 C C . ASP A 1 154 ? 32.839 3.452 -50.855 1.00 96.62 154 ASP A C 1
ATOM 1213 O O . ASP A 1 154 ? 33.574 3.534 -51.843 1.00 96.62 154 ASP A O 1
ATOM 1217 N N . LEU A 1 155 ? 31.540 3.767 -50.910 1.00 96.00 155 LEU A N 1
ATOM 1218 C CA . LEU A 1 155 ? 30.906 4.328 -52.106 1.00 96.00 155 LEU A CA 1
ATOM 1219 C C . LEU A 1 155 ? 31.571 5.642 -52.529 1.00 96.00 155 LEU A C 1
ATOM 1221 O O . LEU A 1 155 ? 31.865 5.826 -53.709 1.00 96.00 155 LEU A O 1
ATOM 1225 N N . GLN A 1 156 ? 31.857 6.535 -51.578 1.00 96.19 156 GLN A N 1
ATOM 1226 C CA . GLN A 1 156 ? 32.525 7.805 -51.863 1.00 96.19 156 GLN A CA 1
ATOM 1227 C C . GLN A 1 156 ? 33.943 7.596 -52.414 1.00 96.19 156 GLN A C 1
ATOM 1229 O O . GLN A 1 156 ? 34.311 8.222 -53.409 1.00 96.19 156 GLN A O 1
ATOM 1234 N N . LYS A 1 157 ? 34.734 6.695 -51.815 1.00 95.25 157 LYS A N 1
ATOM 1235 C CA . LYS A 1 157 ? 36.074 6.344 -52.319 1.00 95.25 157 LYS A C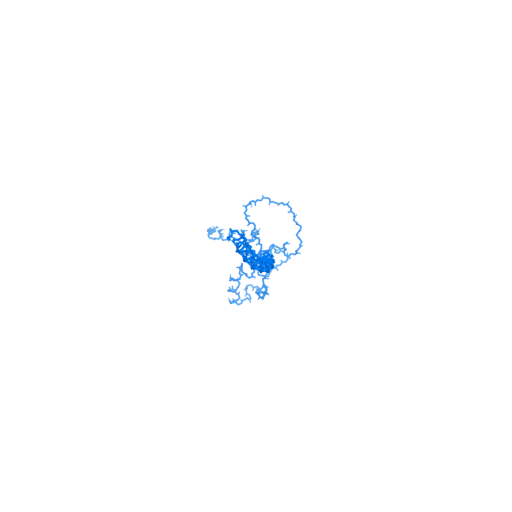A 1
ATOM 1236 C C . LYS A 1 157 ? 35.999 5.753 -53.725 1.00 95.25 157 LYS A C 1
ATOM 1238 O O . LYS A 1 157 ? 36.768 6.152 -54.594 1.00 95.25 157 LYS A O 1
ATOM 1243 N N . SER A 1 158 ? 35.074 4.822 -53.959 1.00 93.00 158 SER A N 1
ATOM 1244 C CA . SER A 1 158 ? 34.888 4.194 -55.269 1.00 93.00 158 SER A CA 1
ATOM 1245 C C . SER A 1 158 ? 34.487 5.214 -56.339 1.00 93.00 158 SER A C 1
ATOM 1247 O O . SER A 1 158 ? 35.040 5.176 -57.438 1.00 93.00 158 SER A O 1
ATOM 1249 N N . ALA A 1 159 ? 33.602 6.159 -56.008 1.00 94.12 159 ALA A N 1
ATOM 1250 C CA . ALA A 1 159 ? 33.222 7.252 -56.900 1.00 94.12 159 ALA A CA 1
ATOM 1251 C C . ALA A 1 159 ? 34.417 8.159 -57.239 1.00 94.12 159 ALA A C 1
ATOM 1253 O O . ALA A 1 159 ? 34.676 8.400 -58.414 1.00 94.12 159 ALA A O 1
ATOM 1254 N N . MET A 1 160 ? 35.204 8.577 -56.238 1.00 92.44 160 MET A N 1
ATOM 1255 C CA . MET A 1 160 ? 36.416 9.379 -56.462 1.00 92.44 160 MET A CA 1
ATOM 1256 C C . MET A 1 160 ? 37.416 8.678 -57.385 1.00 92.44 160 MET A C 1
ATOM 1258 O O . MET A 1 160 ? 37.969 9.295 -58.291 1.00 92.44 160 MET A O 1
ATOM 1262 N N . VAL A 1 161 ? 37.633 7.378 -57.180 1.00 92.81 161 VAL A N 1
ATOM 1263 C CA . VAL A 1 161 ? 38.521 6.571 -58.025 1.00 92.81 161 VAL A CA 1
ATOM 1264 C C . VAL A 1 161 ? 38.001 6.506 -59.466 1.00 92.81 161 VAL A C 1
ATOM 1266 O O . VAL A 1 161 ? 38.780 6.678 -60.403 1.00 92.81 161 VAL A O 1
ATOM 1269 N N . ALA A 1 162 ? 36.695 6.303 -59.659 1.00 92.19 162 ALA A N 1
ATOM 1270 C CA . ALA A 1 162 ? 36.084 6.295 -60.986 1.00 92.19 162 ALA A CA 1
ATOM 1271 C C . ALA A 1 162 ? 36.218 7.654 -61.701 1.00 92.19 162 ALA A C 1
ATOM 1273 O O . ALA A 1 162 ? 36.480 7.681 -62.904 1.00 92.19 162 ALA A O 1
ATOM 1274 N N . ASP A 1 163 ? 36.091 8.766 -60.974 1.00 91.25 163 ASP A N 1
ATOM 1275 C CA . ASP A 1 163 ? 36.252 10.116 -61.523 1.00 91.25 163 ASP A CA 1
ATOM 1276 C C . ASP A 1 163 ? 37.711 10.436 -61.895 1.00 91.25 163 ASP A C 1
ATOM 1278 O O . ASP A 1 163 ? 37.944 11.054 -62.938 1.00 91.25 163 ASP A O 1
ATOM 1282 N N . CYS A 1 164 ? 38.696 9.964 -61.116 1.00 88.25 164 CYS A N 1
ATOM 1283 C CA . CYS A 1 164 ? 40.117 10.041 -61.488 1.00 88.25 164 CYS A CA 1
ATOM 1284 C C . CYS A 1 164 ? 40.375 9.310 -62.812 1.00 88.25 164 CYS A C 1
ATOM 1286 O O . CYS A 1 164 ? 40.845 9.919 -63.769 1.00 88.25 164 CYS A O 1
ATOM 1288 N N . PHE A 1 165 ? 39.965 8.039 -62.913 1.00 87.94 165 PHE A N 1
ATOM 1289 C CA . PHE A 1 165 ? 40.141 7.262 -64.144 1.00 87.94 165 PHE A CA 1
ATOM 1290 C C . PHE A 1 165 ? 39.407 7.869 -65.340 1.00 87.94 165 PHE A C 1
ATOM 1292 O O . PHE A 1 165 ? 39.900 7.815 -66.463 1.00 87.94 165 PHE A O 1
ATOM 1299 N N . ARG A 1 166 ? 38.225 8.457 -65.125 1.00 89.06 166 ARG A N 1
ATOM 1300 C CA . ARG A 1 166 ? 37.489 9.142 -66.189 1.00 89.06 166 ARG A CA 1
ATOM 1301 C C . ARG A 1 166 ? 38.239 10.394 -66.654 1.00 89.06 166 ARG A C 1
ATOM 1303 O O . ARG A 1 166 ? 38.284 10.638 -67.852 1.00 89.06 166 ARG A O 1
ATOM 1310 N N . SER A 1 167 ? 38.852 11.147 -65.745 1.00 83.19 167 SER A N 1
ATOM 1311 C CA . SER A 1 167 ? 39.629 12.355 -66.069 1.00 83.19 167 SER A CA 1
ATOM 1312 C C . SER A 1 167 ? 40.929 12.046 -66.821 1.00 83.19 167 SER A C 1
ATOM 1314 O O . SER A 1 167 ? 41.333 12.830 -67.678 1.00 83.19 167 SER A O 1
ATOM 1316 N N . ASP A 1 168 ? 41.538 10.888 -66.560 1.00 77.25 168 ASP A N 1
ATOM 1317 C CA . ASP A 1 168 ? 42.750 10.417 -67.246 1.00 77.25 168 ASP A CA 1
ATOM 1318 C C . ASP A 1 168 ? 42.487 9.929 -68.685 1.00 77.25 168 ASP A C 1
ATOM 1320 O O . ASP A 1 168 ? 43.411 9.850 -69.486 1.00 77.25 168 ASP A O 1
ATOM 1324 N N . ILE A 1 169 ? 41.237 9.599 -69.034 1.00 76.12 169 ILE A N 1
ATOM 1325 C CA . ILE A 1 169 ? 40.852 9.141 -70.385 1.00 76.12 169 ILE A CA 1
ATOM 1326 C C . ILE A 1 169 ? 40.540 10.318 -71.333 1.00 76.12 169 ILE A C 1
ATOM 1328 O O . ILE A 1 169 ? 40.593 10.151 -72.551 1.00 76.12 169 ILE A O 1
ATOM 1332 N N . TYR A 1 170 ? 40.198 11.497 -70.799 1.00 65.38 170 TYR A N 1
ATOM 1333 C CA . TYR A 1 170 ? 39.813 12.683 -71.584 1.00 65.38 170 TYR A CA 1
ATOM 1334 C C . TYR A 1 170 ? 40.884 13.796 -71.629 1.00 65.38 170 TYR A C 1
ATOM 1336 O O . TYR A 1 170 ? 40.604 14.858 -72.189 1.00 65.38 170 TYR A O 1
ATOM 1344 N N . ASN A 1 171 ? 42.081 13.564 -71.075 1.00 52.16 171 ASN A N 1
ATOM 1345 C CA . ASN A 1 171 ? 43.286 14.393 -71.260 1.00 52.16 171 ASN A CA 1
ATOM 1346 C C . ASN A 1 171 ? 44.278 13.699 -72.199 1.00 52.16 171 ASN A C 1
ATOM 1348 O O . ASN A 1 171 ? 44.966 14.425 -72.950 1.00 52.16 171 ASN A O 1
#

Foldseek 3Di:
DDDDDPVVVVVQVVVCLQAVDRDDPVLDWLADDPPRQWDKDFAPPLVVLSPDTPVPDDPVSVVVVVVCDVPGMYIYGPCVVVPVPPPDDDDDDDDDPPPPPPVVVVVVVVVVVVVVVVVVVVVVVVVVVVVVVVVVVVVVVVVVVVVVVVVVVVVVVVVVVVVVVVVVVVD